Protein AF-A0A2T4VIH1-F1 (afdb_monomer_lite)

Structure (mmCIF, N/CA/C/O backbone):
data_AF-A0A2T4VIH1-F1
#
_entry.id   AF-A0A2T4VIH1-F1
#
loop_
_atom_site.group_PDB
_atom_site.id
_atom_site.type_symbol
_atom_site.label_atom_id
_atom_site.label_alt_id
_atom_site.label_comp_id
_atom_site.label_asym_id
_atom_site.label_entity_id
_atom_site.label_seq_id
_atom_site.pdbx_PDB_ins_code
_atom_site.Cartn_x
_atom_site.Cartn_y
_atom_site.Cartn_z
_atom_site.occupancy
_atom_site.B_iso_or_equiv
_atom_site.auth_seq_id
_atom_site.auth_comp_id
_atom_site.auth_asym_id
_atom_site.auth_atom_id
_atom_site.pdbx_PDB_model_num
ATOM 1 N N . MET A 1 1 ? -1.334 -13.233 47.054 1.00 44.72 1 MET A N 1
ATOM 2 C CA . MET A 1 1 ? -1.481 -14.054 45.837 1.00 44.72 1 MET A CA 1
ATOM 3 C C . MET A 1 1 ? -1.861 -13.078 44.745 1.00 44.72 1 MET A C 1
ATOM 5 O O . MET A 1 1 ? -3.034 -12.780 44.581 1.00 44.72 1 MET A O 1
ATOM 9 N N . ASP A 1 2 ? -0.854 -12.469 44.127 1.00 55.50 2 ASP A N 1
ATOM 10 C CA . ASP A 1 2 ? -1.037 -11.550 43.009 1.00 55.50 2 ASP A CA 1
ATOM 11 C C . ASP A 1 2 ? -1.505 -12.354 41.799 1.00 55.50 2 ASP A C 1
ATOM 13 O O . ASP A 1 2 ? -0.794 -13.224 41.296 1.00 55.50 2 ASP A O 1
ATOM 17 N N . HIS A 1 3 ? -2.741 -12.108 41.377 1.00 53.53 3 HIS A N 1
ATOM 18 C CA . HIS A 1 3 ? -3.246 -12.627 40.120 1.00 53.53 3 HIS A CA 1
ATOM 19 C C . HIS A 1 3 ? -2.690 -11.739 39.003 1.00 53.53 3 HIS A C 1
ATOM 21 O O . HIS A 1 3 ? -3.190 -10.641 38.771 1.00 53.53 3 HIS A O 1
ATOM 27 N N . ASP A 1 4 ? -1.636 -12.217 38.339 1.00 65.38 4 ASP A N 1
ATOM 28 C CA . ASP A 1 4 ? -1.141 -11.695 37.060 1.00 65.38 4 ASP A CA 1
ATOM 29 C C . ASP A 1 4 ? -2.256 -11.860 36.014 1.00 65.38 4 ASP A C 1
ATOM 31 O O . ASP A 1 4 ? -2.384 -12.896 35.359 1.00 65.38 4 ASP A O 1
ATOM 35 N N . VAL A 1 5 ? -3.147 -10.870 35.917 1.00 66.69 5 VAL A N 1
ATOM 36 C CA . VAL A 1 5 ? -4.168 -10.821 34.868 1.00 66.69 5 VAL A CA 1
ATOM 37 C C . VAL A 1 5 ? -3.468 -10.417 33.579 1.00 66.69 5 VAL A C 1
ATOM 39 O O . VAL A 1 5 ? -3.252 -9.238 33.300 1.00 66.69 5 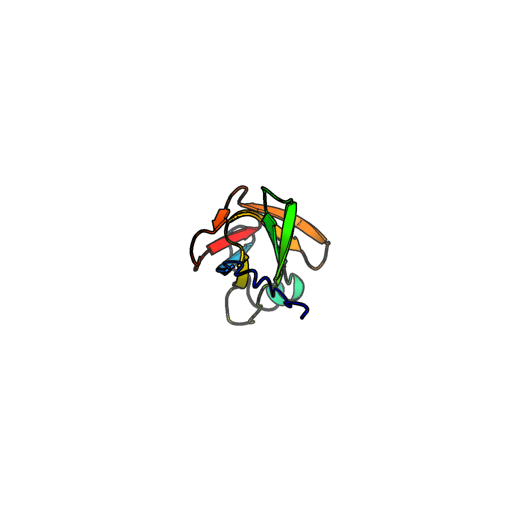VAL A O 1
ATOM 42 N N . ARG A 1 6 ? -3.106 -11.415 32.776 1.00 62.94 6 ARG A N 1
ATOM 43 C CA . ARG A 1 6 ? -2.611 -11.197 31.418 1.00 62.94 6 ARG A CA 1
ATOM 44 C C . ARG A 1 6 ? -3.778 -10.853 30.507 1.00 62.94 6 ARG A C 1
ATOM 46 O O . ARG A 1 6 ? -4.542 -11.725 30.098 1.00 62.94 6 ARG A O 1
ATOM 53 N N . VAL A 1 7 ? -3.907 -9.572 30.177 1.00 63.06 7 VAL A N 1
ATOM 54 C CA . VAL A 1 7 ? -4.775 -9.131 29.084 1.00 63.06 7 VAL A CA 1
ATOM 55 C C . VAL A 1 7 ? -4.108 -9.539 27.774 1.00 63.06 7 VAL A C 1
ATOM 57 O O . VAL A 1 7 ? -3.072 -8.993 27.399 1.00 63.06 7 VAL A O 1
ATOM 60 N N . THR A 1 8 ? -4.690 -10.520 27.089 1.00 57.53 8 THR A N 1
ATOM 61 C CA . THR A 1 8 ? -4.261 -10.909 25.742 1.00 57.53 8 THR A CA 1
ATOM 62 C C . THR A 1 8 ? -5.135 -10.127 24.771 1.00 57.53 8 THR A C 1
ATOM 64 O O . THR A 1 8 ? -6.324 -10.407 24.649 1.00 57.53 8 THR A O 1
ATOM 67 N N . LEU A 1 9 ? -4.588 -9.074 24.162 1.00 62.81 9 LEU A N 1
ATOM 68 C CA . LEU A 1 9 ? -5.317 -8.269 23.186 1.00 62.81 9 LEU A CA 1
ATOM 69 C C . LEU A 1 9 ? -5.279 -9.011 21.841 1.00 62.81 9 LEU A C 1
ATOM 71 O O . LEU A 1 9 ? -4.290 -8.921 21.115 1.00 62.81 9 LEU A O 1
ATOM 75 N N . GLU A 1 10 ? -6.322 -9.779 21.524 1.00 59.34 10 GLU A N 1
ATOM 76 C CA . GLU A 1 10 ? -6.513 -10.305 20.168 1.00 59.34 10 GLU A CA 1
ATOM 77 C C . GLU A 1 10 ? -6.894 -9.141 19.253 1.00 59.34 10 GLU A C 1
ATOM 79 O O . GLU A 1 10 ? -8.057 -8.762 19.137 1.00 59.34 10 GLU A O 1
ATOM 84 N N . VAL A 1 11 ? -5.889 -8.512 18.642 1.00 71.50 11 VAL A N 1
ATOM 85 C CA . VAL A 1 11 ? -6.135 -7.495 17.622 1.00 71.50 11 VAL A CA 1
ATOM 86 C C . VAL A 1 11 ? -6.296 -8.206 16.288 1.00 71.50 11 VAL A C 1
ATOM 88 O O . VAL A 1 11 ? -5.346 -8.785 15.754 1.00 71.50 11 VAL A O 1
ATOM 91 N N . GLU A 1 12 ? -7.514 -8.188 15.761 1.00 86.56 12 GLU A N 1
ATOM 92 C CA . GLU A 1 12 ? -7.816 -8.825 14.488 1.00 86.56 12 GLU A CA 1
ATOM 93 C C . GLU A 1 12 ? -7.127 -8.061 13.347 1.00 86.56 12 GLU A C 1
ATOM 95 O O . GLU A 1 12 ? -7.381 -6.875 13.113 1.00 86.56 12 GLU A O 1
ATOM 100 N N . SER A 1 13 ? -6.213 -8.745 12.656 1.00 91.69 13 SER A N 1
ATOM 101 C CA . SER A 1 13 ? -5.506 -8.220 11.486 1.00 91.69 13 SER A CA 1
ATOM 102 C C . SER A 1 13 ? -5.932 -8.955 10.224 1.00 91.69 13 SER A C 1
ATOM 104 O O . SER A 1 13 ? -6.259 -10.144 10.260 1.00 91.69 13 SER A O 1
ATOM 106 N N . ARG A 1 14 ? -5.907 -8.238 9.104 1.00 95.31 14 ARG A N 1
ATOM 107 C CA . ARG A 1 14 ? -6.195 -8.740 7.763 1.00 95.31 14 ARG A CA 1
ATOM 108 C C . ARG A 1 14 ? -4.999 -8.530 6.858 1.00 95.31 14 ARG A C 1
ATOM 110 O O . ARG A 1 14 ? -4.248 -7.565 7.010 1.00 95.31 14 ARG A O 1
ATOM 117 N N . THR A 1 15 ? -4.829 -9.451 5.926 1.00 96.50 15 THR A N 1
ATOM 118 C CA . THR A 1 15 ? -3.843 -9.339 4.858 1.00 96.50 15 THR A CA 1
ATOM 119 C C . THR A 1 15 ? -4.383 -8.397 3.792 1.00 96.50 15 THR A C 1
ATOM 121 O O . THR A 1 15 ? -5.523 -8.535 3.362 1.00 96.50 15 THR A O 1
ATOM 124 N N . VAL A 1 16 ? -3.562 -7.449 3.360 1.00 96.62 16 VAL A N 1
ATOM 125 C CA . VAL A 1 16 ? -3.833 -6.588 2.210 1.00 96.62 16 VAL A CA 1
ATOM 126 C C . VAL A 1 16 ? -2.697 -6.758 1.217 1.00 96.62 16 VAL A C 1
ATOM 128 O O . VAL A 1 16 ? -1.523 -6.685 1.587 1.00 96.62 16 VAL A O 1
ATOM 131 N N . SER A 1 17 ? -3.041 -7.026 -0.034 1.00 96.50 17 SER A N 1
ATOM 132 C CA . SER A 1 17 ? -2.074 -7.244 -1.103 1.00 96.50 17 SER A CA 1
ATOM 133 C C . SER A 1 17 ? -2.609 -6.761 -2.441 1.00 96.50 17 SER A C 1
ATOM 135 O O . SER A 1 17 ? -3.824 -6.674 -2.644 1.00 96.50 17 SER A O 1
ATOM 137 N N . GLY A 1 18 ? -1.697 -6.428 -3.346 1.00 94.25 18 GLY A N 1
ATOM 138 C CA . GLY A 1 18 ? -2.070 -5.881 -4.637 1.00 94.25 18 GLY A CA 1
ATOM 139 C C . GLY A 1 18 ? -0.892 -5.374 -5.453 1.00 94.25 18 GLY A C 1
ATOM 140 O O . GLY A 1 18 ? 0.267 -5.574 -5.080 1.00 94.25 18 GLY A O 1
ATOM 141 N N . SER A 1 19 ? -1.207 -4.720 -6.566 1.00 92.50 19 SER A N 1
ATOM 142 C CA . SER A 1 19 ? -0.248 -4.153 -7.513 1.00 92.50 19 SER A CA 1
ATOM 143 C C . SER A 1 19 ? -0.272 -2.627 -7.496 1.00 92.50 19 SER A C 1
ATOM 145 O O . SER A 1 19 ? -1.272 -2.000 -7.135 1.00 92.50 19 SER A O 1
ATOM 147 N N . ILE A 1 20 ? 0.854 -2.025 -7.873 1.00 90.44 20 ILE A N 1
ATOM 148 C CA . ILE A 1 20 ? 1.016 -0.576 -7.977 1.00 90.44 20 ILE A CA 1
ATOM 149 C C . ILE A 1 20 ? 1.285 -0.217 -9.439 1.00 90.44 20 ILE A C 1
ATOM 151 O O . ILE A 1 20 ? 2.252 -0.690 -10.040 1.00 90.44 20 ILE A O 1
ATOM 155 N N . LEU A 1 21 ? 0.437 0.644 -9.991 1.00 90.50 21 LEU A N 1
ATOM 156 C CA . LEU A 1 21 ? 0.575 1.227 -11.320 1.00 90.50 21 LEU A CA 1
ATOM 157 C C . LEU A 1 21 ? 1.104 2.662 -11.214 1.00 90.50 21 LEU A C 1
ATOM 159 O O . LEU A 1 21 ? 0.965 3.323 -10.182 1.00 90.50 21 LEU A O 1
ATOM 163 N N . LEU A 1 22 ? 1.720 3.138 -12.292 1.00 87.19 22 LEU A N 1
ATOM 164 C CA . LEU A 1 22 ? 2.085 4.538 -12.476 1.00 87.19 22 LEU A CA 1
ATOM 165 C C . LEU A 1 22 ? 1.385 5.062 -13.725 1.00 87.19 22 LEU A C 1
ATOM 167 O O . LEU A 1 22 ? 1.696 4.621 -14.834 1.00 87.19 22 LEU A O 1
ATOM 171 N N . ASN A 1 23 ? 0.473 6.017 -13.548 1.00 87.75 23 ASN A N 1
ATOM 172 C CA . ASN A 1 23 ? -0.337 6.588 -14.624 1.00 87.75 23 ASN A CA 1
ATOM 173 C C . ASN A 1 23 ? -1.023 5.503 -15.481 1.00 87.75 23 ASN A C 1
ATOM 175 O O . ASN A 1 23 ? -1.026 5.570 -16.713 1.00 87.75 23 ASN A O 1
ATOM 179 N N . GLY A 1 24 ? -1.553 4.466 -14.829 1.00 87.06 24 GLY A N 1
ATOM 180 C CA . GLY A 1 24 ? -2.228 3.333 -15.464 1.00 87.06 24 GLY A CA 1
ATOM 181 C C . GLY A 1 24 ? -1.307 2.296 -16.120 1.00 87.06 24 GLY A C 1
ATOM 182 O O . GLY A 1 24 ? -1.809 1.339 -16.708 1.00 87.06 24 GLY A O 1
ATOM 183 N N . ALA A 1 25 ? 0.018 2.451 -16.033 1.00 88.12 25 ALA A N 1
ATOM 184 C CA . ALA A 1 25 ? 0.990 1.507 -16.584 1.00 88.12 25 ALA A CA 1
ATOM 185 C C . ALA A 1 25 ? 1.683 0.679 -15.484 1.00 88.12 25 ALA A C 1
ATOM 187 O O . ALA A 1 25 ? 1.971 1.207 -14.406 1.00 88.12 25 ALA A O 1
ATOM 188 N N . PRO A 1 26 ? 2.004 -0.603 -15.742 1.00 85.50 26 PRO A N 1
ATOM 189 C CA . PRO A 1 26 ? 2.737 -1.426 -14.789 1.00 85.50 26 PRO A CA 1
ATOM 190 C C . PRO A 1 26 ? 4.172 -0.921 -14.605 1.00 85.50 26 PRO A C 1
ATOM 192 O O . PRO A 1 26 ? 4.860 -0.559 -15.564 1.00 85.50 26 PRO A O 1
ATOM 195 N N . ILE A 1 27 ? 4.641 -0.929 -13.358 1.00 83.88 27 ILE A N 1
ATOM 196 C CA . ILE A 1 27 ? 6.022 -0.587 -13.008 1.00 83.88 27 ILE A CA 1
ATOM 197 C C . ILE A 1 27 ? 6.836 -1.885 -12.962 1.00 83.88 27 ILE A C 1
ATOM 199 O O . ILE A 1 27 ? 6.533 -2.771 -12.166 1.00 83.88 27 ILE A O 1
ATOM 203 N N . ILE A 1 28 ? 7.876 -1.986 -13.794 1.00 82.75 28 ILE A N 1
ATOM 204 C CA . ILE A 1 28 ? 8.752 -3.167 -13.898 1.00 82.75 28 ILE A CA 1
ATOM 205 C C . ILE A 1 28 ? 10.235 -2.775 -13.928 1.00 82.75 28 ILE A C 1
ATOM 207 O O . ILE A 1 28 ? 10.592 -1.635 -14.249 1.00 82.75 28 ILE A O 1
ATOM 211 N N . GLY A 1 29 ? 11.114 -3.731 -13.615 1.00 79.44 29 GLY A N 1
ATOM 212 C CA . GLY A 1 29 ? 12.564 -3.586 -13.770 1.00 79.44 29 GLY A CA 1
ATOM 213 C C . GLY A 1 29 ? 13.179 -2.430 -12.969 1.00 79.44 29 GLY A C 1
ATOM 214 O O . GLY A 1 29 ? 12.836 -2.190 -11.812 1.00 79.44 29 GLY A O 1
ATOM 215 N N . ALA A 1 30 ? 14.106 -1.696 -13.594 1.00 76.56 30 ALA A N 1
ATOM 216 C CA . ALA A 1 30 ? 14.904 -0.650 -12.943 1.00 76.56 30 ALA A CA 1
ATOM 217 C C . ALA A 1 30 ? 14.073 0.516 -12.371 1.00 76.56 30 ALA A C 1
ATOM 219 O O . ALA A 1 30 ? 14.463 1.120 -11.373 1.00 76.56 30 ALA A O 1
ATOM 220 N N . THR A 1 31 ? 12.915 0.823 -12.965 1.00 78.56 31 THR A N 1
ATOM 221 C CA . THR A 1 31 ? 12.008 1.871 -12.467 1.00 78.56 31 THR A CA 1
ATOM 222 C C . THR A 1 31 ? 11.454 1.515 -11.090 1.00 78.56 31 THR A C 1
ATOM 224 O O . THR A 1 31 ? 11.362 2.373 -10.213 1.00 78.56 31 THR A O 1
ATOM 227 N N . CYS A 1 32 ? 11.150 0.233 -10.877 1.00 81.38 32 CYS A N 1
ATOM 228 C CA . CYS A 1 32 ? 10.695 -0.279 -9.594 1.00 81.38 32 CYS A CA 1
ATOM 229 C C . CYS A 1 32 ? 11.757 -0.077 -8.509 1.00 81.38 32 CYS A C 1
ATOM 231 O O . CYS A 1 32 ? 11.488 0.507 -7.458 1.00 81.38 32 CYS A O 1
ATOM 233 N N . GLU A 1 33 ? 12.990 -0.508 -8.789 1.00 79.56 33 GLU A N 1
ATOM 234 C CA . GLU A 1 33 ? 14.099 -0.409 -7.839 1.00 79.56 33 GLU A CA 1
ATOM 235 C C . GLU A 1 33 ? 14.480 1.030 -7.495 1.00 79.56 33 GLU A C 1
ATOM 237 O O . GLU A 1 33 ? 14.984 1.266 -6.396 1.00 79.56 33 GLU A O 1
ATOM 242 N N . ALA A 1 34 ? 14.250 1.966 -8.418 1.00 79.81 34 ALA A N 1
ATOM 243 C CA . ALA A 1 34 ? 14.486 3.383 -8.201 1.00 79.81 34 ALA A CA 1
ATOM 244 C C . ALA A 1 34 ? 13.398 4.021 -7.324 1.00 79.81 34 ALA A C 1
ATOM 246 O O . ALA A 1 34 ? 13.726 4.764 -6.404 1.00 79.81 34 ALA A O 1
ATOM 247 N N . MET A 1 35 ? 12.118 3.735 -7.587 1.00 79.25 35 MET A N 1
ATOM 248 C CA . MET A 1 35 ? 11.004 4.359 -6.862 1.00 79.25 35 MET A CA 1
ATOM 249 C C . MET A 1 35 ? 10.788 3.761 -5.468 1.00 79.25 35 MET A C 1
ATOM 251 O O . MET A 1 35 ? 10.547 4.511 -4.522 1.00 79.25 35 MET A O 1
ATOM 255 N N . ARG A 1 36 ? 10.832 2.420 -5.353 1.00 82.88 36 ARG A N 1
ATOM 256 C CA . ARG A 1 36 ? 10.521 1.634 -4.136 1.00 82.88 36 ARG A CA 1
ATOM 257 C C . ARG A 1 36 ? 9.418 2.274 -3.277 1.00 82.88 36 ARG A C 1
ATOM 259 O O . ARG A 1 36 ? 9.662 2.587 -2.105 1.00 82.88 36 ARG A O 1
ATOM 266 N N . PRO A 1 37 ? 8.234 2.548 -3.855 1.00 86.81 37 PRO A N 1
ATOM 267 C CA . PRO A 1 37 ? 7.203 3.265 -3.134 1.00 86.81 37 PRO A CA 1
ATOM 268 C C . PRO A 1 37 ? 6.749 2.447 -1.925 1.00 86.81 37 PRO A C 1
ATOM 270 O O . PRO A 1 37 ? 6.679 1.224 -1.946 1.00 86.81 37 PRO A O 1
ATOM 273 N N . THR A 1 38 ? 6.427 3.123 -0.836 1.00 91.69 38 THR A N 1
ATOM 274 C CA . THR A 1 38 ? 5.809 2.483 0.326 1.00 91.69 38 THR A CA 1
ATOM 275 C C . THR A 1 38 ? 4.327 2.803 0.311 1.00 91.69 38 THR A C 1
ATOM 277 O O . THR A 1 38 ? 3.951 3.963 0.143 1.00 91.69 38 THR A O 1
ATOM 280 N N . VAL A 1 39 ? 3.480 1.793 0.489 1.00 94.31 39 VAL A N 1
ATOM 281 C CA . VAL A 1 39 ? 2.041 2.004 0.647 1.00 94.31 39 VAL A CA 1
ATOM 282 C C . VAL A 1 39 ? 1.767 2.341 2.107 1.00 94.31 39 VAL A C 1
ATOM 284 O O . VAL A 1 39 ? 2.135 1.590 3.011 1.00 94.31 39 VAL A O 1
ATOM 287 N N . LEU A 1 40 ? 1.145 3.487 2.339 1.00 95.38 40 LEU A N 1
ATOM 288 C CA . LEU A 1 40 ? 0.782 3.994 3.651 1.00 95.38 40 LEU A CA 1
ATOM 289 C C . LEU A 1 40 ? -0.725 3.839 3.851 1.00 95.38 40 LEU A C 1
ATOM 291 O O . LEU A 1 40 ? -1.522 4.423 3.123 1.00 95.38 40 LEU A O 1
ATOM 295 N N . PHE A 1 41 ? -1.103 3.078 4.871 1.00 96.94 41 PHE A N 1
ATOM 296 C CA . PHE A 1 41 ? -2.475 2.944 5.340 1.00 96.94 41 PHE A CA 1
ATOM 297 C C . PHE A 1 41 ? -2.645 3.827 6.574 1.00 96.94 41 PHE A C 1
ATOM 299 O O . PHE A 1 41 ? -2.093 3.518 7.632 1.00 96.94 41 PHE A O 1
ATOM 306 N N . ARG A 1 42 ? -3.400 4.921 6.449 1.00 97.38 42 ARG A N 1
ATOM 307 C CA . ARG A 1 42 ? -3.718 5.826 7.561 1.00 97.38 42 ARG A CA 1
ATOM 308 C C . ARG A 1 42 ? -5.135 5.554 8.053 1.00 97.38 42 ARG A C 1
ATOM 310 O O . ARG A 1 42 ? -6.099 5.788 7.332 1.00 97.38 42 ARG A O 1
ATOM 317 N N . ASP A 1 43 ? -5.252 5.025 9.266 1.00 96.00 43 ASP A N 1
ATOM 318 C CA . ASP A 1 43 ? -6.530 4.713 9.905 1.00 96.00 43 ASP A CA 1
ATOM 319 C C . ASP A 1 43 ? -7.316 6.007 10.144 1.00 96.00 43 ASP A C 1
ATOM 321 O O . ASP A 1 43 ? -6.852 6.904 10.849 1.00 96.00 43 ASP A O 1
ATOM 325 N N . THR A 1 44 ? -8.513 6.115 9.574 1.00 95.19 44 THR A N 1
ATOM 326 C CA . THR A 1 44 ? -9.301 7.356 9.619 1.00 95.19 44 THR A CA 1
ATOM 327 C C . THR A 1 44 ? -9.901 7.641 10.994 1.00 95.19 44 THR A C 1
ATOM 329 O O . THR A 1 44 ? -10.325 8.761 11.260 1.00 95.19 44 THR A O 1
ATOM 332 N N . SER A 1 45 ? -9.977 6.634 11.865 1.00 93.75 45 SER A N 1
ATOM 333 C CA . SER A 1 45 ? -10.580 6.751 13.198 1.00 93.75 45 SER A CA 1
ATOM 334 C C . SER A 1 45 ? -9.545 7.136 14.252 1.00 93.75 45 SER A C 1
ATOM 336 O O . SER A 1 45 ? -9.858 7.846 15.204 1.00 93.75 45 SER A O 1
ATOM 338 N N . THR A 1 46 ? -8.312 6.652 14.099 1.00 93.25 46 THR A N 1
ATOM 339 C CA . THR A 1 46 ? -7.239 6.801 15.094 1.00 93.25 46 THR A CA 1
ATOM 340 C C . THR A 1 46 ? -6.051 7.628 14.606 1.00 93.25 46 THR A C 1
ATOM 342 O O . THR A 1 46 ? -5.213 8.008 15.421 1.00 93.25 46 THR A O 1
ATOM 345 N N . GLY A 1 47 ? -5.944 7.883 13.299 1.00 93.31 47 GLY A N 1
ATOM 346 C CA . GLY A 1 47 ? -4.794 8.534 12.669 1.00 93.31 47 GLY A CA 1
ATOM 347 C C . GLY A 1 47 ? -3.529 7.673 12.640 1.00 93.31 47 GLY A C 1
ATOM 348 O O . GLY A 1 47 ? -2.468 8.165 12.264 1.00 93.31 47 GLY A O 1
ATOM 349 N N . LYS A 1 48 ? -3.603 6.403 13.060 1.00 92.56 48 LYS A N 1
ATOM 350 C CA . LYS A 1 48 ? -2.449 5.500 13.068 1.00 92.56 48 LYS A CA 1
ATOM 351 C C . LYS A 1 48 ? -2.048 5.115 11.656 1.00 92.56 48 LYS A C 1
ATOM 353 O O . LYS A 1 48 ? -2.890 4.870 10.799 1.00 92.56 48 LYS A O 1
ATOM 358 N N . GLU A 1 49 ? -0.748 4.989 11.460 1.00 95.19 49 GLU A N 1
ATOM 359 C CA . GLU A 1 49 ? -0.152 4.713 10.163 1.00 95.19 49 GLU A CA 1
ATOM 360 C C . GLU A 1 49 ? 0.482 3.326 10.139 1.00 95.19 49 GLU A C 1
ATOM 362 O O . GLU A 1 49 ? 1.200 2.937 11.064 1.00 95.19 49 GLU A O 1
ATOM 367 N N . VAL A 1 50 ? 0.227 2.588 9.061 1.00 95.25 50 VAL A N 1
ATOM 368 C CA . VAL A 1 50 ? 0.908 1.335 8.743 1.00 95.25 50 VAL A CA 1
ATOM 369 C C . VAL A 1 50 ? 1.603 1.492 7.400 1.00 95.25 50 VAL A C 1
ATOM 371 O O . VAL A 1 50 ? 0.975 1.818 6.395 1.00 95.25 50 VAL A O 1
ATOM 374 N N . PHE A 1 51 ? 2.909 1.247 7.394 1.00 95.12 51 PHE A N 1
ATOM 375 C CA . PHE A 1 51 ? 3.756 1.335 6.212 1.00 95.12 51 PHE A CA 1
ATOM 376 C C . PHE A 1 51 ? 4.018 -0.070 5.679 1.00 95.12 51 PHE A C 1
ATOM 378 O O . PHE A 1 51 ? 4.599 -0.903 6.376 1.00 95.12 51 PHE A O 1
ATOM 385 N N . ILE A 1 52 ? 3.601 -0.328 4.444 1.00 95.00 52 ILE A N 1
ATOM 386 C CA . ILE A 1 52 ? 3.821 -1.595 3.752 1.00 95.00 52 ILE A CA 1
ATOM 387 C C . ILE A 1 52 ? 4.794 -1.335 2.600 1.00 95.00 52 ILE A C 1
ATOM 389 O O . ILE A 1 52 ? 4.433 -0.642 1.643 1.00 95.00 52 ILE A O 1
A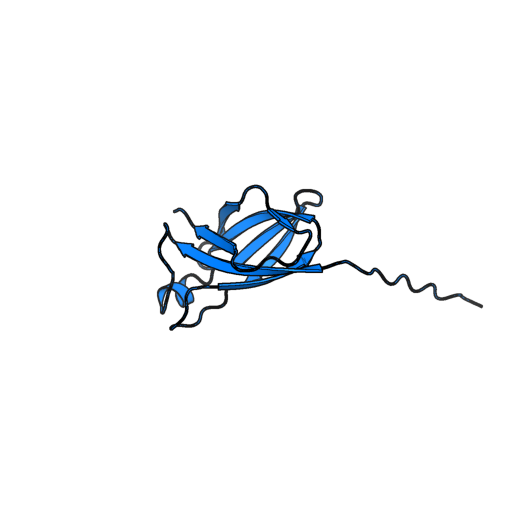TOM 393 N N . PRO A 1 53 ? 6.038 -1.842 2.677 1.00 91.94 53 PRO A N 1
ATOM 394 C CA . PRO A 1 53 ? 6.996 -1.667 1.599 1.00 91.94 53 PRO A CA 1
ATOM 395 C C . PRO A 1 53 ? 6.531 -2.429 0.359 1.00 91.94 53 PRO A C 1
ATOM 397 O O . PRO A 1 53 ? 6.017 -3.547 0.453 1.00 91.94 53 PRO A O 1
ATOM 400 N N . SER A 1 54 ? 6.740 -1.836 -0.809 1.00 89.94 54 SER A N 1
ATOM 401 C CA . SER A 1 54 ? 6.513 -2.529 -2.066 1.00 89.94 54 SER A CA 1
ATOM 402 C C . SER A 1 54 ? 7.594 -3.586 -2.316 1.00 89.94 54 SER A C 1
ATOM 404 O O . SER A 1 54 ? 8.777 -3.348 -2.057 1.00 89.94 54 SER A O 1
ATOM 406 N N . SER A 1 55 ? 7.203 -4.723 -2.878 1.00 89.25 55 SER A N 1
ATOM 407 C CA . SER A 1 55 ? 8.098 -5.750 -3.392 1.00 89.25 55 SER A CA 1
ATOM 408 C C . SER A 1 55 ? 8.399 -5.487 -4.865 1.00 89.25 55 SER A C 1
ATOM 410 O O . SER A 1 55 ? 7.501 -5.528 -5.709 1.00 89.25 55 SER A O 1
ATOM 412 N N . CYS A 1 56 ? 9.671 -5.231 -5.163 1.00 85.06 56 CYS A N 1
ATOM 413 C CA . CYS A 1 56 ? 10.174 -5.119 -6.526 1.00 85.06 56 CYS A CA 1
ATOM 414 C C . CYS A 1 56 ? 10.850 -6.420 -6.947 1.00 85.06 56 CYS A C 1
ATOM 416 O O . CYS A 1 56 ? 11.924 -6.745 -6.444 1.00 85.06 56 CYS A O 1
ATOM 418 N N . ASP A 1 57 ? 10.250 -7.116 -7.907 1.00 82.44 57 ASP A N 1
ATOM 419 C CA . ASP A 1 57 ? 10.911 -8.162 -8.683 1.00 82.44 57 ASP A CA 1
ATOM 420 C C . ASP A 1 57 ? 11.098 -7.633 -10.116 1.00 82.44 57 ASP A C 1
ATOM 422 O O . ASP A 1 57 ? 10.139 -7.134 -10.705 1.00 82.44 57 ASP A O 1
ATOM 4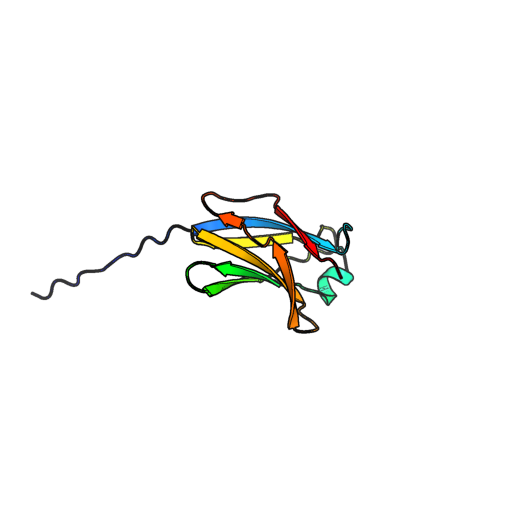26 N N . PRO A 1 58 ? 12.306 -7.690 -10.704 1.00 73.94 58 PRO A N 1
ATOM 427 C CA . PRO A 1 58 ? 12.561 -7.132 -12.031 1.00 73.94 58 PRO A CA 1
ATOM 428 C C . PRO A 1 58 ? 11.718 -7.756 -13.154 1.00 73.94 58 PRO A C 1
ATOM 430 O O . PRO A 1 58 ? 11.586 -7.131 -14.207 1.00 73.94 58 PRO A O 1
ATOM 433 N N . ASN A 1 59 ? 11.153 -8.949 -12.946 1.00 78.62 59 ASN A N 1
ATOM 434 C CA . ASN A 1 59 ? 10.348 -9.667 -13.937 1.00 78.62 59 ASN A CA 1
ATOM 435 C C . ASN A 1 59 ? 8.846 -9.675 -13.620 1.0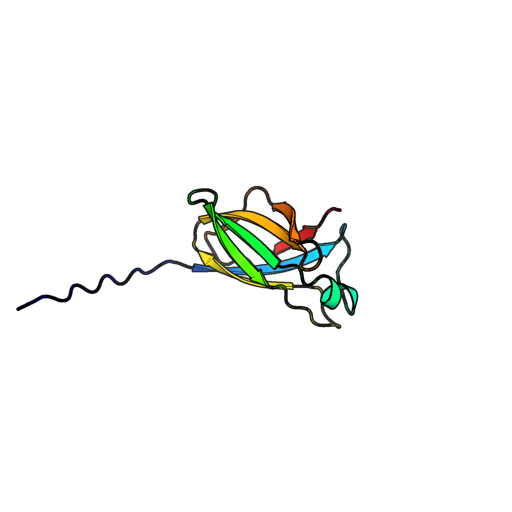0 78.62 59 ASN A C 1
ATOM 437 O O . ASN A 1 59 ? 8.078 -10.284 -14.364 1.00 78.62 59 ASN A O 1
ATOM 441 N N . VAL A 1 60 ? 8.426 -9.037 -12.526 1.00 80.88 60 VAL A N 1
ATOM 442 C CA . VAL A 1 60 ? 7.027 -9.000 -12.085 1.00 80.88 60 VAL A CA 1
ATOM 443 C C . VAL A 1 60 ? 6.608 -7.550 -11.889 1.00 80.88 60 VAL A C 1
ATOM 445 O O . VAL A 1 60 ? 7.424 -6.670 -11.623 1.00 80.88 60 VAL A O 1
ATOM 448 N N . GLU A 1 61 ? 5.318 -7.287 -12.052 1.00 84.00 61 GLU A N 1
ATOM 449 C CA . GLU A 1 61 ? 4.750 -5.987 -11.719 1.00 84.00 61 GLU A CA 1
ATOM 450 C C . GLU A 1 61 ? 4.984 -5.652 -10.247 1.00 84.00 61 GLU A C 1
ATOM 452 O O . GLU A 1 61 ? 4.961 -6.522 -9.366 1.00 84.00 61 GLU A O 1
ATOM 457 N N . LEU A 1 62 ? 5.189 -4.364 -9.981 1.00 89.31 62 LEU A N 1
ATOM 458 C CA . LEU A 1 62 ? 5.345 -3.882 -8.626 1.00 89.31 62 LEU A CA 1
ATOM 459 C C . LEU A 1 62 ? 4.128 -4.242 -7.775 1.00 89.31 62 LEU A C 1
ATOM 461 O O . LEU A 1 62 ? 2.996 -3.885 -8.099 1.00 89.31 62 LEU A O 1
ATOM 465 N N . SER A 1 63 ? 4.380 -4.913 -6.655 1.00 91.81 63 SER A N 1
ATOM 466 C CA . SER A 1 63 ? 3.339 -5.386 -5.748 1.00 91.81 63 SER A CA 1
ATOM 467 C C . SER A 1 63 ? 3.606 -4.973 -4.309 1.00 91.81 63 SER A C 1
ATOM 469 O O . SER A 1 63 ? 4.703 -4.551 -3.952 1.00 91.81 63 SER A O 1
ATOM 471 N N . PHE A 1 64 ? 2.599 -5.082 -3.454 1.00 93.38 64 PHE A N 1
ATOM 472 C CA . PHE A 1 64 ? 2.739 -4.944 -2.010 1.00 93.38 64 PHE A CA 1
ATOM 473 C C . PHE A 1 64 ? 1.946 -6.048 -1.318 1.00 93.38 64 PHE A C 1
ATOM 475 O O . PHE A 1 64 ? 0.955 -6.553 -1.845 1.00 93.38 64 PHE A O 1
ATOM 482 N N . SER A 1 65 ? 2.385 -6.429 -0.123 1.00 95.62 65 SER A N 1
ATOM 483 C CA . SER A 1 65 ? 1.648 -7.350 0.735 1.00 95.62 65 SER A CA 1
ATOM 484 C C . SER A 1 65 ? 2.023 -7.105 2.186 1.00 95.62 65 SER A C 1
ATOM 486 O O . SER A 1 65 ? 3.203 -7.062 2.535 1.00 95.62 65 SER A O 1
ATOM 488 N N . GLY A 1 66 ? 1.025 -6.970 3.048 1.00 94.75 66 GLY A N 1
ATOM 489 C CA . GLY A 1 66 ? 1.242 -6.808 4.477 1.00 94.75 66 GLY A CA 1
ATOM 490 C C . GLY A 1 66 ? -0.033 -7.001 5.278 1.00 94.75 66 GLY A C 1
ATOM 491 O O . GLY A 1 66 ? -1.070 -7.390 4.746 1.00 94.75 66 GLY A O 1
ATOM 492 N N . ARG A 1 67 ? 0.061 -6.761 6.585 1.00 95.19 67 ARG A N 1
ATOM 493 C CA . ARG A 1 67 ? -1.068 -6.883 7.508 1.00 95.19 67 ARG A CA 1
ATOM 494 C C . ARG A 1 67 ? -1.435 -5.521 8.069 1.00 95.19 67 ARG A C 1
ATOM 496 O O . ARG A 1 67 ? -0.560 -4.788 8.524 1.00 95.19 67 ARG A O 1
ATOM 503 N N . VAL A 1 68 ? -2.726 -5.229 8.081 1.00 94.69 68 VAL A N 1
ATOM 504 C CA . VAL A 1 68 ? -3.314 -4.059 8.744 1.00 94.69 68 VAL A CA 1
ATOM 505 C C . VAL A 1 68 ? -4.420 -4.528 9.680 1.00 94.69 68 VAL A C 1
ATOM 507 O O . VAL A 1 68 ? -4.889 -5.663 9.579 1.00 94.69 68 VAL A O 1
ATOM 510 N N . TYR A 1 69 ? -4.815 -3.691 10.631 1.00 93.69 69 TYR A N 1
ATOM 511 C CA . TYR A 1 69 ? -5.933 -4.027 11.506 1.00 93.69 69 TYR A CA 1
ATOM 512 C C . TYR A 1 69 ? -7.262 -3.854 10.780 1.00 93.69 69 TYR A C 1
ATOM 514 O O . TYR A 1 69 ? -7.341 -3.187 9.750 1.00 93.69 69 TYR A O 1
ATOM 522 N N . VAL A 1 70 ? -8.311 -4.483 11.304 1.00 94.06 70 VAL A N 1
ATOM 523 C CA . VAL A 1 70 ? -9.663 -4.220 10.812 1.00 94.06 70 VAL A CA 1
ATOM 524 C C . VAL A 1 70 ? -10.005 -2.750 11.056 1.00 94.06 70 VAL A C 1
ATOM 526 O O . VAL A 1 70 ? -9.869 -2.257 12.176 1.00 94.06 70 VAL A O 1
ATOM 529 N N . GLY A 1 71 ? -10.446 -2.049 10.014 1.00 94.69 71 GLY A N 1
ATOM 530 C CA . GLY A 1 71 ? -10.699 -0.614 10.090 1.00 94.69 71 GLY A CA 1
ATOM 531 C C . GLY A 1 71 ? -10.951 0.038 8.737 1.00 94.69 71 GLY A C 1
ATOM 532 O O . GLY A 1 71 ? -11.027 -0.628 7.703 1.00 94.69 71 GLY A O 1
ATOM 533 N N . THR A 1 72 ? -11.077 1.362 8.760 1.00 97.06 72 THR A N 1
ATOM 534 C CA . THR A 1 72 ? -11.195 2.193 7.558 1.00 97.06 72 THR A CA 1
ATOM 535 C C . THR A 1 72 ? -9.915 2.994 7.393 1.00 97.06 72 THR A C 1
ATOM 537 O O . THR A 1 72 ? -9.462 3.640 8.339 1.00 97.06 72 THR A O 1
ATOM 540 N N . TYR A 1 73 ? -9.345 2.955 6.193 1.00 97.44 73 TYR A N 1
ATOM 541 C CA . TYR A 1 73 ? -8.058 3.566 5.889 1.00 97.44 73 TYR A CA 1
ATOM 542 C C . TYR A 1 73 ? -8.153 4.511 4.696 1.00 97.44 73 TYR A C 1
ATOM 544 O O . TYR A 1 73 ? -8.812 4.204 3.704 1.00 97.44 73 TYR A O 1
ATOM 552 N N . GLU A 1 74 ? -7.434 5.624 4.766 1.00 97.44 74 GLU A N 1
ATOM 553 C CA . GLU A 1 74 ? -6.936 6.295 3.568 1.00 97.44 74 GLU A CA 1
ATOM 554 C C . GLU A 1 74 ? -5.655 5.590 3.119 1.00 97.44 74 GLU A C 1
ATOM 556 O O . GLU A 1 74 ? -4.788 5.276 3.943 1.00 97.44 74 GLU A O 1
ATOM 561 N N . VAL A 1 75 ? -5.525 5.349 1.817 1.00 96.38 75 VAL A N 1
ATOM 562 C CA . VAL A 1 75 ? -4.349 4.701 1.234 1.00 96.38 75 VAL A CA 1
ATOM 563 C C . VAL A 1 75 ? -3.557 5.722 0.441 1.00 96.38 75 VAL A C 1
ATOM 565 O O . VAL A 1 75 ? -4.073 6.344 -0.489 1.00 96.38 75 VAL A O 1
ATOM 568 N N . TRP A 1 76 ? -2.287 5.854 0.794 1.00 94.62 76 TRP A N 1
ATOM 569 C CA . TRP A 1 76 ? -1.350 6.800 0.213 1.00 94.62 76 TRP A CA 1
ATOM 570 C C . TRP A 1 76 ? -0.146 6.055 -0.368 1.00 94.62 76 TRP A C 1
ATOM 572 O O . TRP A 1 76 ? 0.281 5.034 0.170 1.00 94.62 76 TRP A O 1
ATOM 582 N N . SER A 1 77 ? 0.446 6.568 -1.443 1.00 91.12 77 SER A N 1
ATOM 583 C CA . SER A 1 77 ? 1.788 6.166 -1.871 1.00 91.12 77 SER A CA 1
ATOM 584 C C . SER A 1 77 ? 2.799 7.149 -1.314 1.00 91.12 77 SER A C 1
ATOM 586 O O . SER A 1 77 ? 2.626 8.354 -1.489 1.00 91.12 77 SER A O 1
ATOM 588 N N . LYS A 1 78 ? 3.881 6.644 -0.731 1.00 89.56 78 LYS A N 1
ATOM 589 C CA . LYS A 1 78 ? 5.047 7.434 -0.347 1.00 89.56 78 LYS A CA 1
ATOM 590 C C . LYS A 1 78 ? 6.219 7.091 -1.253 1.00 89.56 78 LYS A C 1
ATOM 592 O O . LYS A 1 78 ? 6.697 5.957 -1.238 1.00 89.56 78 LYS A O 1
ATOM 597 N N . ASP A 1 79 ? 6.671 8.065 -2.034 1.00 80.88 79 ASP A N 1
ATOM 598 C CA . ASP A 1 79 ? 7.850 7.931 -2.891 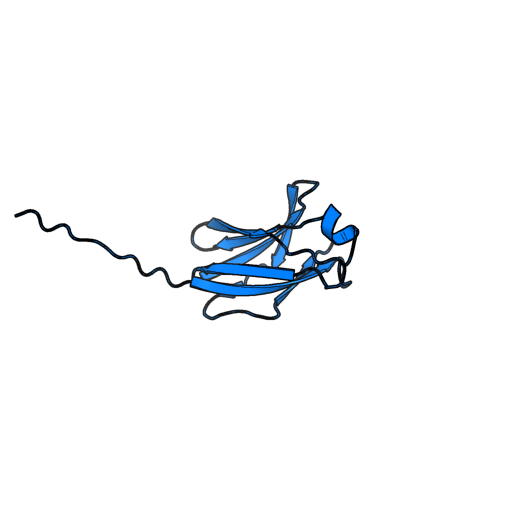1.00 80.88 79 ASP A CA 1
ATOM 599 C C . ASP A 1 79 ? 9.117 7.863 -2.022 1.00 80.88 79 ASP A C 1
ATOM 601 O O . ASP A 1 79 ? 9.368 8.755 -1.202 1.00 80.88 79 ASP A O 1
ATOM 605 N N . GLY A 1 80 ? 9.921 6.808 -2.194 1.00 69.56 80 GLY A N 1
ATOM 606 C C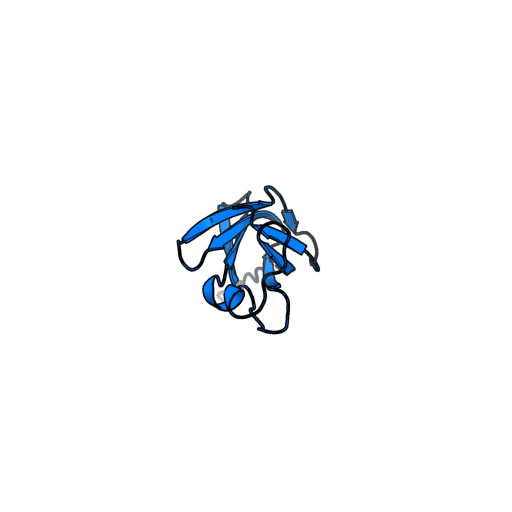A . GLY A 1 80 ? 11.167 6.623 -1.453 1.00 69.56 80 GLY A CA 1
ATOM 607 C C . GLY A 1 80 ? 12.234 7.676 -1.770 1.00 69.56 80 GLY A C 1
ATOM 608 O O . GLY A 1 80 ? 13.131 7.891 -0.956 1.00 69.56 80 GLY A O 1
ATOM 609 N N . LEU A 1 81 ? 12.132 8.358 -2.917 1.00 68.56 81 LEU A N 1
ATOM 610 C CA . LEU A 1 81 ? 13.109 9.347 -3.380 1.00 68.56 81 LEU A CA 1
ATOM 611 C C . LEU A 1 81 ? 12.823 10.761 -2.870 1.00 68.56 81 LEU A C 1
ATOM 613 O O . LEU A 1 81 ? 13.741 11.483 -2.487 1.00 68.56 81 LEU A O 1
ATOM 617 N N . THR A 1 82 ? 11.556 11.176 -2.900 1.00 66.19 82 THR A N 1
ATOM 618 C CA . THR A 1 82 ? 11.153 12.567 -2.618 1.00 66.19 82 THR A CA 1
ATOM 619 C C . THR A 1 82 ? 10.390 12.730 -1.307 1.00 66.19 82 THR A C 1
ATOM 621 O O . THR A 1 82 ? 10.076 13.856 -0.928 1.00 66.19 82 THR A O 1
ATOM 624 N N . ALA A 1 83 ? 10.084 11.624 -0.617 1.00 68.56 83 ALA A N 1
ATOM 625 C CA . ALA A 1 83 ? 9.180 11.573 0.532 1.00 68.56 83 ALA A CA 1
ATOM 626 C C . ALA A 1 83 ? 7.791 12.190 0.263 1.00 68.56 83 ALA A C 1
ATOM 628 O O . ALA A 1 83 ? 7.046 12.447 1.207 1.00 68.56 83 ALA A O 1
ATOM 629 N N . GLY A 1 84 ? 7.441 12.420 -1.008 1.00 81.12 84 GLY A N 1
ATOM 630 C CA . GLY A 1 84 ? 6.131 12.907 -1.410 1.00 81.12 84 GLY A CA 1
ATOM 631 C C . GLY A 1 84 ? 5.070 11.843 -1.166 1.00 81.12 84 GLY A C 1
ATOM 632 O O . GLY A 1 84 ? 5.280 10.668 -1.475 1.00 81.12 84 GLY A O 1
ATOM 633 N N . GLU A 1 85 ? 3.938 12.271 -0.613 1.00 88.69 85 GLU A N 1
ATOM 634 C CA . GLU A 1 85 ? 2.756 11.437 -0.419 1.00 88.69 85 GLU A CA 1
ATOM 635 C C . GLU A 1 85 ? 1.713 11.773 -1.489 1.00 88.69 85 GLU A C 1
ATOM 637 O O . GLU A 1 85 ? 1.528 12.933 -1.862 1.00 88.69 85 GLU A O 1
ATOM 642 N N . SER A 1 86 ? 1.033 10.761 -2.015 1.00 90.25 86 SER A N 1
ATOM 643 C CA . SER A 1 86 ? -0.077 10.935 -2.957 1.00 90.25 86 SER A CA 1
ATOM 644 C C . SER A 1 86 ? -1.237 10.048 -2.540 1.00 90.25 86 SER A C 1
ATOM 646 O O . SER A 1 86 ? -1.035 8.872 -2.243 1.00 90.25 86 SER A O 1
ATOM 648 N N . LEU A 1 87 ? -2.437 10.626 -2.465 1.00 92.31 87 LEU A N 1
ATOM 649 C CA . LEU A 1 87 ? -3.641 9.897 -2.080 1.00 92.31 87 LEU A CA 1
ATOM 650 C C . LEU A 1 87 ? -4.072 8.997 -3.237 1.00 92.31 87 LEU A C 1
ATOM 652 O O . LEU A 1 87 ? -4.343 9.491 -4.328 1.00 92.31 87 LEU A O 1
ATOM 656 N N . LEU A 1 88 ? -4.153 7.694 -2.982 1.00 93.19 88 LEU A N 1
ATOM 657 C CA . LEU A 1 88 ? -4.560 6.690 -3.968 1.00 93.19 88 LEU A CA 1
ATOM 658 C C . LEU A 1 88 ? -6.021 6.301 -3.767 1.00 93.19 88 LEU A C 1
ATOM 660 O O . LEU A 1 88 ? -6.786 6.226 -4.723 1.00 93.19 88 LEU A O 1
ATOM 664 N N . LEU A 1 89 ? -6.417 6.077 -2.508 1.00 94.44 89 LEU A N 1
ATOM 665 C CA . LEU A 1 89 ? -7.789 5.746 -2.135 1.00 94.44 89 LEU A CA 1
ATOM 666 C C . LEU A 1 89 ? -8.206 6.560 -0.903 1.00 94.44 89 LEU A C 1
ATOM 668 O O . LEU A 1 89 ? -7.590 6.410 0.153 1.00 94.44 89 LEU A O 1
ATOM 672 N N . PRO A 1 90 ? -9.271 7.377 -0.988 1.00 93.69 90 PRO A N 1
ATOM 673 C CA . PRO A 1 90 ? -9.755 8.172 0.144 1.00 93.69 90 PRO A CA 1
ATOM 674 C C . PRO A 1 90 ? -10.465 7.330 1.211 1.00 93.69 90 PRO A C 1
ATOM 676 O O . PRO A 1 90 ? -10.674 7.790 2.327 1.00 93.69 90 PRO A O 1
ATOM 679 N N . SER A 1 91 ? -10.898 6.114 0.874 1.00 94.75 91 SER A N 1
ATOM 680 C CA . SER A 1 91 ? -11.543 5.217 1.826 1.00 94.75 91 SER A CA 1
ATOM 681 C C . SER A 1 91 ? -11.436 3.771 1.360 1.00 94.75 91 SER A C 1
ATOM 683 O O . SER A 1 91 ? -11.946 3.410 0.300 1.00 94.75 91 SER A O 1
ATOM 685 N N . LEU A 1 92 ? -10.786 2.947 2.174 1.00 96.38 92 LEU A N 1
ATOM 686 C CA . LEU A 1 92 ? -10.712 1.502 2.031 1.00 96.38 92 LEU A CA 1
ATOM 687 C C . LEU A 1 92 ? -11.174 0.856 3.335 1.00 96.38 92 LEU A C 1
ATOM 689 O O . LEU A 1 92 ? -10.573 1.068 4.389 1.00 96.38 92 LEU A O 1
ATOM 693 N N . GLN A 1 93 ? -12.232 0.053 3.263 1.00 96.38 93 GLN A N 1
ATOM 694 C CA . GLN A 1 93 ? -12.700 -0.732 4.399 1.00 96.38 93 GLN A CA 1
ATOM 695 C C . GLN A 1 93 ? -12.005 -2.087 4.413 1.00 96.38 93 GLN A C 1
ATOM 697 O O . GLN A 1 93 ? -12.193 -2.902 3.511 1.00 96.38 93 GLN A O 1
ATOM 702 N N . VAL A 1 94 ? -11.235 -2.341 5.463 1.00 95.69 94 VAL A N 1
ATOM 703 C CA . VAL A 1 94 ? -10.559 -3.615 5.680 1.00 95.69 94 VAL A CA 1
ATOM 704 C C . VAL A 1 94 ? -11.324 -4.387 6.745 1.00 95.69 94 VAL A C 1
ATOM 706 O O . VAL A 1 94 ? -11.104 -4.211 7.937 1.00 95.69 94 VAL A O 1
ATOM 709 N N . THR A 1 95 ? -12.265 -5.227 6.318 1.00 94.62 95 THR A N 1
ATOM 710 C CA . THR A 1 95 ? -13.049 -6.121 7.199 1.00 94.62 95 THR A CA 1
ATOM 711 C C . THR A 1 95 ? -12.682 -7.596 7.009 1.00 94.62 95 THR A C 1
ATOM 713 O O . THR A 1 95 ? -12.870 -8.423 7.904 1.00 94.62 95 THR A O 1
ATOM 716 N N . SER A 1 96 ? -12.086 -7.919 5.862 1.00 94.19 96 SER A N 1
ATOM 717 C CA . SER A 1 96 ? -11.594 -9.235 5.449 1.00 94.19 96 SER A CA 1
ATOM 718 C C . SER A 1 96 ? -10.255 -9.077 4.726 1.00 94.19 96 SER A C 1
ATOM 720 O O . SER A 1 96 ? -9.794 -7.950 4.529 1.00 94.19 96 SER A O 1
ATOM 722 N N . ASP A 1 97 ? -9.605 -10.191 4.391 1.00 95.75 97 ASP A N 1
ATOM 723 C CA . ASP A 1 97 ? -8.389 -10.152 3.582 1.00 95.75 97 ASP A CA 1
ATOM 724 C C . ASP A 1 97 ? -8.698 -9.560 2.200 1.00 95.75 97 ASP A C 1
ATOM 726 O O . ASP A 1 97 ? -9.669 -9.945 1.549 1.00 95.75 97 ASP A O 1
ATOM 730 N N . ILE A 1 98 ? -7.860 -8.626 1.756 1.00 96.31 98 ILE A N 1
ATOM 731 C CA . ILE A 1 98 ? -7.957 -7.985 0.446 1.00 96.31 98 ILE A CA 1
ATOM 732 C C . ILE A 1 98 ? -6.776 -8.459 -0.395 1.00 96.31 98 ILE A C 1
ATOM 734 O O . ILE A 1 98 ? -5.611 -8.319 -0.017 1.00 96.31 98 ILE A O 1
ATOM 738 N N . SER A 1 99 ? -7.093 -9.019 -1.552 1.00 95.12 99 SER A N 1
ATOM 739 C CA . SER A 1 99 ? -6.132 -9.403 -2.584 1.00 95.12 99 SER A CA 1
ATOM 740 C C . SER A 1 99 ? -6.438 -8.640 -3.865 1.00 95.12 99 SER A C 1
ATOM 742 O O . SER A 1 99 ? -7.526 -8.078 -4.005 1.00 95.12 99 SER A O 1
ATOM 744 N N . ASP A 1 100 ? -5.455 -8.582 -4.762 1.00 92.88 100 ASP A N 1
ATOM 745 C CA . ASP A 1 100 ? -5.582 -7.968 -6.085 1.00 92.88 100 ASP A CA 1
ATOM 746 C C . ASP A 1 100 ? -5.984 -6.478 -6.059 1.00 92.88 100 ASP A C 1
ATOM 748 O O . ASP A 1 100 ? -6.601 -5.968 -6.995 1.00 92.88 100 ASP A O 1
ATOM 752 N N . LEU A 1 101 ? -5.621 -5.744 -4.996 1.00 94.00 101 LEU A N 1
ATOM 753 C CA . LEU A 1 101 ? -5.879 -4.306 -4.920 1.00 94.00 101 LEU A CA 1
ATOM 754 C C . LEU A 1 101 ? -4.981 -3.550 -5.909 1.00 94.00 101 LEU A C 1
ATOM 756 O O . LEU A 1 101 ? -3.770 -3.473 -5.723 1.00 94.00 101 LEU A O 1
ATOM 760 N N . THR A 1 102 ? -5.566 -2.946 -6.936 1.00 93.69 102 THR A N 1
ATOM 761 C CA . THR A 1 102 ? -4.821 -2.088 -7.864 1.00 93.69 102 THR A CA 1
ATOM 762 C C . THR A 1 102 ? -4.765 -0.659 -7.335 1.00 93.69 102 THR A C 1
ATOM 764 O O . THR A 1 102 ? -5.794 -0.000 -7.191 1.00 93.69 102 THR A O 1
ATOM 767 N N . LEU A 1 103 ? -3.557 -0.173 -7.057 1.00 91.75 103 LEU A N 1
ATOM 768 C CA . LEU A 1 103 ? -3.297 1.201 -6.639 1.00 91.75 103 LEU A CA 1
ATOM 769 C C . LEU A 1 103 ? -2.574 1.939 -7.761 1.00 91.75 103 LEU A C 1
ATOM 771 O O . LEU A 1 103 ? -1.486 1.535 -8.151 1.00 91.75 103 LEU A O 1
ATOM 775 N N . ASP A 1 104 ? -3.151 3.019 -8.274 1.00 89.94 104 ASP A N 1
ATOM 776 C CA . ASP A 1 104 ? -2.557 3.768 -9.381 1.00 89.94 104 ASP A CA 1
ATOM 777 C C . ASP A 1 104 ? -2.063 5.136 -8.918 1.00 89.94 104 ASP A C 1
ATOM 779 O O . ASP A 1 104 ? -2.838 5.980 -8.463 1.00 89.94 104 ASP A O 1
ATOM 783 N N . VAL A 1 105 ? -0.753 5.342 -9.017 1.00 86.88 105 VAL A N 1
ATOM 784 C CA . VAL A 1 105 ? -0.114 6.611 -8.687 1.00 86.88 105 VAL A CA 1
ATOM 785 C C . VAL A 1 105 ? -0.288 7.550 -9.874 1.00 86.88 105 VAL A C 1
ATOM 787 O O . VAL A 1 105 ? 0.310 7.349 -10.930 1.00 86.88 105 VAL A O 1
ATOM 790 N N . GLN A 1 106 ? -1.091 8.592 -9.682 1.00 80.69 106 GLN A N 1
ATOM 791 C CA . GLN A 1 106 ? -1.312 9.654 -10.661 1.00 80.69 106 GLN A CA 1
ATOM 792 C C . GLN A 1 106 ? -0.364 10.818 -10.348 1.00 80.69 106 GLN A C 1
ATOM 794 O O . GLN A 1 106 ? -0.420 11.367 -9.244 1.00 80.69 106 GLN A O 1
ATOM 799 N N . LYS A 1 107 ? 0.526 11.171 -11.280 1.00 66.94 107 LYS A N 1
ATOM 800 C CA . LYS A 1 107 ? 1.525 12.240 -11.102 1.00 66.94 107 LYS A CA 1
ATOM 801 C C . LYS A 1 107 ? 1.448 13.300 -12.192 1.00 66.94 107 LYS A C 1
ATOM 803 O O . LYS A 1 107 ? 1.266 12.916 -13.367 1.00 66.94 107 LYS A O 1
#

Sequence (107 aa):
MDHDVRVTLEVESRTVSGSILLNGAPIIGATCEAMRPTVLFRDTSTGKEVFIPSSCDPNVELSFSGRVYVGTYEVWSKDGLTAGESLLLPSLQVTSDISDLTLDVQK

pLDDT: mean 86.36, std 11.63, range [44.72, 97.44]

Secondary structure (DSSP, 8-state):
------------EEEEEEEEEETTEE--THHHHHH-PEEEEEETTT--EEEEEEE--TTS--EEEEEEESEEEEEEEE-TTT--EEEEEEEEEESS-EEEEEEEE--

Radius of gyration: 16.31 Å; chains: 1; bounding box: 28×27×62 Å

Foldseek 3Di:
DDDPPDDDDPFAKAKEKAAEAEPNHFDAAPSCVQFQKWKWWQAPVPRDIDTWTWDYDRVDTIMTMDMDTQGWTFIWIQGPPPRDIDTFHHIDGPPYHHYHDYTYDYD